Protein AF-A0A7V9SR27-F1 (afdb_monomer)

Nearest PDB structures (foldseek):
  1bgw-assembly1_A  TM=2.145E-01  e=1.878E+00  Saccharomyces cerevisiae
  4gfh-assembly1_A  TM=2.315E-01  e=2.763E+00  Saccharomyces cerevisiae S288C
  2rgr-assembly1_A-2  TM=2.278E-01  e=3.575E+00  Saccharomyces cerevisiae
  3l4k-assembly1_A  TM=2.198E-01  e=3.813E+00  Saccharomyces cerevisiae
  4tma-assembly1_C  TM=2.815E-01  e=8.256E+00  Escherichia coli str. K-12 substr. MC4100

Mean predicted aligned error: 11.8 Å

Solvent-accessible surface area (backbone atoms only — not comparable to full-atom values): 8047 Å² total; per-residue (Å²): 136,90,82,86,86,75,89,80,89,79,80,75,79,72,72,75,79,75,76,65,65,55,80,49,100,53,74,38,33,55,78,43,58,51,80,54,56,80,89,50,49,62,56,54,53,50,24,53,72,71,42,87,57,67,89,75,41,19,17,82,44,66,47,72,49,38,30,80,62,52,31,30,33,38,35,47,14,35,45,58,42,35,76,69,72,42,101,58,70,40,84,82,40,51,70,84,60,90,86,69,74,78,42,36,34,41,78,44,98,84,51,48,72,44,79,45,66,73,84,60,86,84,66,69,80,82,122

Foldseek 3Di:
DDDDDDDDPPPPPPPPPCQVQPPDPAQKTWRDQAVHDPVCVVLVVVQVVPDDCLVVAALQDWDWAAAPSGTIMIGHHQVVCVVVVHPGDSVPGHHDDPPDDFFHWYQDPVSHIDGHDDPDPPPPPPD

Structure (mmCIF, N/CA/C/O backbone):
data_AF-A0A7V9SR27-F1
#
_entry.id   AF-A0A7V9SR27-F1
#
loop_
_atom_site.group_PDB
_atom_site.id
_atom_site.type_symbol
_atom_site.label_atom_id
_atom_site.label_alt_id
_atom_site.label_comp_id
_atom_site.label_asym_id
_atom_site.label_entity_id
_atom_site.label_seq_id
_atom_site.pdbx_PDB_ins_code
_atom_site.Cartn_x
_atom_site.Cartn_y
_atom_site.Cartn_z
_atom_site.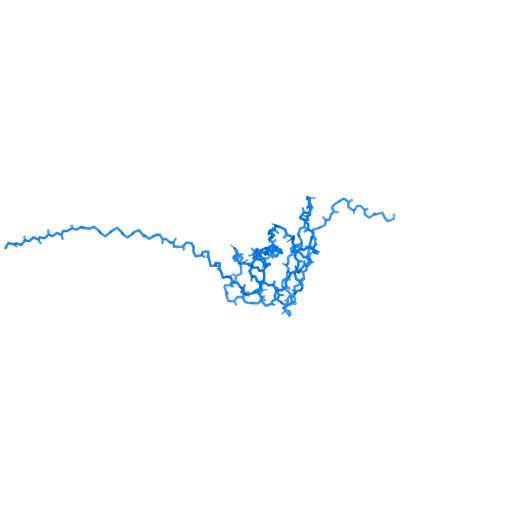o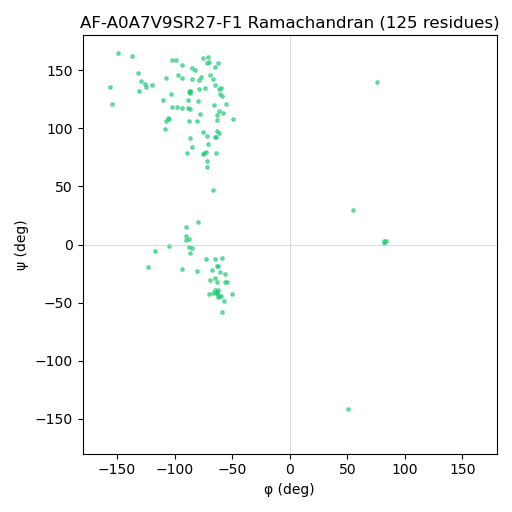ccupancy
_atom_site.B_iso_or_equiv
_atom_site.auth_seq_id
_atom_site.auth_comp_id
_atom_site.auth_asym_id
_at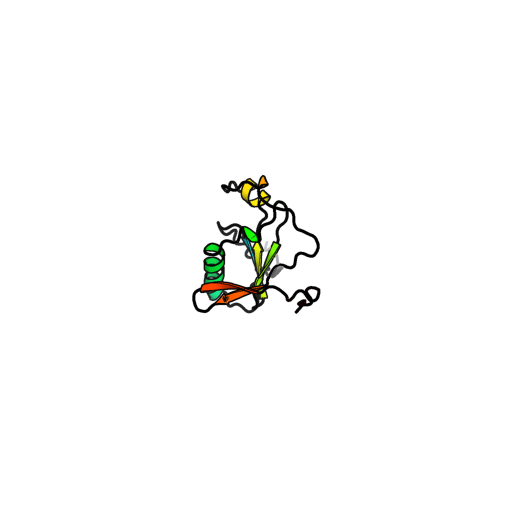om_site.auth_atom_id
_atom_site.pdbx_PDB_model_num
ATOM 1 N N . MET A 1 1 ? -1.298 66.313 17.322 1.00 43.12 1 MET A N 1
ATOM 2 C CA . MET A 1 1 ? -2.154 66.017 16.151 1.00 43.12 1 MET A CA 1
ATOM 3 C C . MET A 1 1 ? -2.526 64.538 16.214 1.00 43.12 1 MET A C 1
ATOM 5 O O . MET A 1 1 ? -1.622 63.720 16.296 1.00 43.12 1 MET A O 1
ATOM 9 N N . LYS A 1 2 ? -3.816 64.194 16.337 1.00 37.06 2 LYS A N 1
ATOM 10 C CA . LYS A 1 2 ? -4.293 62.811 16.538 1.00 37.06 2 LYS A CA 1
ATOM 11 C C . LYS A 1 2 ? -4.628 62.197 15.175 1.00 37.06 2 LYS A C 1
ATOM 13 O O . LYS A 1 2 ? -5.534 62.695 14.519 1.00 37.06 2 LYS A O 1
ATOM 18 N N . ILE A 1 3 ? -3.939 61.132 14.771 1.00 56.84 3 ILE A N 1
ATOM 19 C CA . ILE A 1 3 ? -4.303 60.331 13.594 1.00 56.84 3 ILE A CA 1
ATOM 20 C C . ILE A 1 3 ? -4.934 59.034 14.108 1.00 56.84 3 ILE A C 1
ATOM 22 O O . ILE A 1 3 ? -4.262 58.196 14.702 1.00 56.84 3 ILE A O 1
ATOM 26 N N . LYS A 1 4 ? -6.255 58.909 13.934 1.00 51.56 4 LYS A N 1
ATOM 27 C CA . LYS A 1 4 ? -6.985 57.646 14.074 1.00 51.56 4 LYS A CA 1
ATOM 28 C C . LYS A 1 4 ? -6.933 56.957 12.714 1.00 51.56 4 LYS A C 1
ATOM 30 O O . LYS A 1 4 ? -7.620 57.400 11.800 1.00 51.56 4 LYS A O 1
ATOM 35 N N . ILE A 1 5 ? -6.126 55.908 12.582 1.00 56.03 5 ILE A N 1
ATOM 36 C CA . ILE A 1 5 ? -6.224 54.995 11.442 1.00 56.03 5 ILE A CA 1
ATOM 37 C C . ILE A 1 5 ? -7.046 53.796 11.895 1.00 56.03 5 ILE A C 1
ATOM 39 O O . ILE A 1 5 ? -6.741 53.114 12.870 1.00 56.03 5 ILE A O 1
ATOM 43 N N . LEU A 1 6 ? -8.159 53.664 11.198 1.00 52.66 6 LEU A N 1
ATOM 44 C CA . LEU A 1 6 ? -9.202 52.669 11.304 1.00 52.66 6 LEU A CA 1
ATOM 45 C C . LEU A 1 6 ? -8.993 51.657 10.161 1.00 52.66 6 LEU A C 1
ATOM 47 O O . LEU A 1 6 ? -8.457 52.044 9.124 1.00 52.66 6 LEU A O 1
ATOM 51 N N . LEU A 1 7 ? -9.546 50.444 10.319 1.00 51.38 7 LEU A N 1
ATOM 52 C CA . LEU A 1 7 ? -9.760 49.416 9.278 1.00 51.38 7 LEU A CA 1
ATOM 53 C C . LEU A 1 7 ? -8.470 48.652 8.872 1.00 51.38 7 LEU A C 1
ATOM 55 O O . LEU A 1 7 ? -7.405 49.234 8.767 1.00 51.38 7 LEU A O 1
ATOM 59 N N . PHE A 1 8 ? -8.443 47.336 8.637 1.00 46.97 8 PHE A N 1
ATOM 60 C CA . PHE A 1 8 ? -9.469 46.383 8.204 1.00 46.97 8 PHE A CA 1
ATOM 61 C C . PHE A 1 8 ? -9.060 44.985 8.716 1.00 46.97 8 PHE A C 1
ATOM 63 O O . PHE A 1 8 ? -7.980 44.500 8.382 1.00 46.97 8 PHE A O 1
ATOM 70 N N . VAL A 1 9 ? -9.890 44.321 9.525 1.00 49.25 9 VAL A N 1
ATOM 71 C CA . VAL A 1 9 ? -9.655 42.918 9.910 1.00 49.25 9 VAL A CA 1
ATOM 72 C C . VAL A 1 9 ? -10.273 42.035 8.831 1.00 49.25 9 VAL A C 1
ATOM 74 O O . VAL A 1 9 ? -11.455 41.709 8.879 1.00 49.25 9 VAL A O 1
ATOM 77 N N . PHE A 1 10 ? -9.477 41.675 7.826 1.00 54.56 10 PHE A N 1
ATOM 78 C CA . PHE A 1 10 ? -9.847 40.653 6.851 1.00 54.56 10 PHE A CA 1
ATOM 79 C C . PHE A 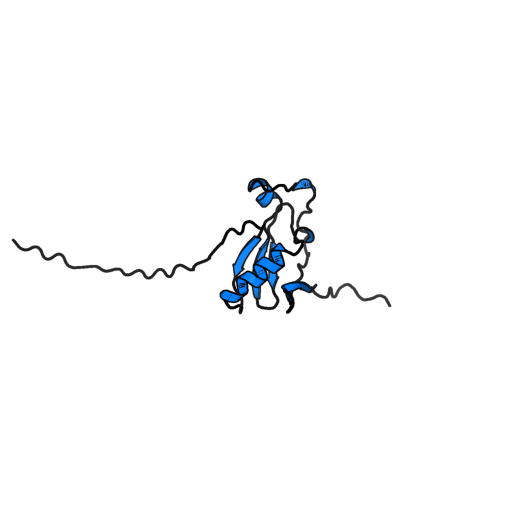1 10 ? -9.485 39.282 7.437 1.00 54.56 10 PHE A C 1
ATOM 81 O O . PHE A 1 10 ? -8.402 38.749 7.206 1.00 54.56 10 PHE A O 1
ATOM 88 N N . PHE A 1 11 ? -10.376 38.729 8.265 1.00 45.31 11 PHE A N 1
ATOM 89 C CA . PHE A 1 11 ? -10.263 37.351 8.745 1.00 45.31 11 PHE A CA 1
ATOM 90 C C . PHE A 1 11 ? -10.673 36.411 7.603 1.00 45.31 11 PHE A C 1
ATOM 92 O O . PHE A 1 11 ? -11.789 35.899 7.541 1.00 45.31 11 PHE A O 1
ATOM 99 N N . CYS A 1 12 ? -9.759 36.209 6.655 1.00 48.12 12 CYS A N 1
ATOM 100 C CA . CYS A 1 12 ? -9.820 35.068 5.758 1.00 48.12 12 CYS A CA 1
ATOM 101 C C . CYS A 1 12 ? -9.623 33.809 6.603 1.00 48.12 12 CYS A C 1
ATOM 103 O O . CYS A 1 12 ? -8.496 33.375 6.837 1.00 48.12 12 CYS A O 1
ATOM 105 N N . VAL A 1 13 ? -10.723 33.212 7.062 1.00 46.88 13 VAL A N 1
ATOM 106 C CA . VAL A 1 13 ? -10.725 31.840 7.571 1.00 46.88 13 VAL A CA 1
ATOM 107 C C . VAL A 1 13 ? -10.551 30.919 6.362 1.00 46.88 13 VAL A C 1
ATOM 109 O O . VAL A 1 13 ? -11.480 30.267 5.896 1.00 46.88 13 VAL A O 1
ATOM 112 N N . PHE A 1 14 ? -9.342 30.899 5.796 1.00 55.09 14 PHE A N 1
ATOM 113 C CA . PHE A 1 14 ? -8.908 29.755 5.012 1.00 55.09 14 PHE A CA 1
ATOM 114 C C . PHE A 1 14 ? -8.885 28.596 5.997 1.00 55.09 14 PHE A C 1
ATOM 116 O O . PHE A 1 14 ? -7.945 28.463 6.774 1.00 55.09 14 PHE A O 1
ATOM 123 N N . SER A 1 15 ? -9.946 27.789 6.018 1.00 49.44 15 SER A N 1
ATOM 124 C CA . SER A 1 15 ? -9.867 26.472 6.630 1.00 49.44 15 SER A CA 1
ATOM 125 C C . SER A 1 15 ? -8.747 25.736 5.903 1.00 49.44 15 SER A C 1
ATOM 127 O O . SER A 1 15 ? -8.904 25.452 4.709 1.00 49.44 15 SER A O 1
ATOM 129 N N . PRO A 1 16 ? -7.612 25.423 6.554 1.00 53.78 16 PRO A N 1
ATOM 130 C CA . PRO A 1 16 ? -6.709 24.471 5.957 1.00 53.78 16 PRO A CA 1
ATOM 131 C C . PRO A 1 16 ? -7.511 23.175 5.858 1.00 53.78 16 PRO A C 1
ATOM 133 O O . PRO A 1 16 ? -7.919 22.595 6.868 1.00 53.78 16 PRO A O 1
ATOM 136 N N . LYS A 1 17 ? -7.779 22.710 4.633 1.00 38.53 17 LYS A N 1
ATOM 137 C CA . LYS A 1 17 ? -7.992 21.281 4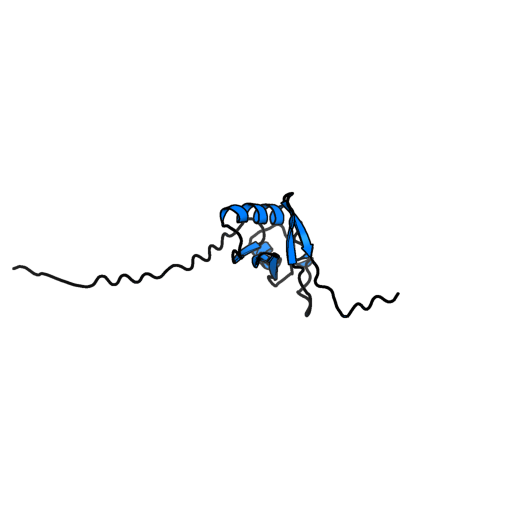.440 1.00 38.53 17 LYS A CA 1
ATOM 138 C C . LYS A 1 17 ? -6.677 20.660 4.873 1.00 38.53 17 LYS A C 1
ATOM 140 O O . LYS A 1 17 ? -5.713 20.667 4.114 1.00 38.53 17 LYS A O 1
ATOM 145 N N . ASN A 1 18 ? -6.629 20.224 6.127 1.00 34.97 18 ASN A N 1
ATOM 146 C CA . ASN A 1 18 ? -5.536 19.445 6.670 1.00 34.97 18 ASN A CA 1
ATOM 147 C C . ASN A 1 18 ? -5.527 18.118 5.908 1.00 34.97 18 ASN A C 1
ATOM 149 O O . ASN A 1 18 ? -6.039 17.107 6.382 1.00 34.97 18 ASN A O 1
ATOM 153 N N . ILE A 1 19 ? -4.979 18.124 4.692 1.00 43.81 19 ILE A N 1
ATOM 154 C CA . ILE A 1 19 ? -4.446 16.917 4.083 1.00 43.81 19 ILE A CA 1
ATOM 155 C C . ILE A 1 19 ? -3.190 16.649 4.888 1.00 43.81 19 ILE A C 1
ATOM 157 O O . ILE A 1 19 ? -2.101 17.141 4.601 1.00 43.81 19 ILE A O 1
ATOM 161 N N . PHE A 1 20 ? -3.390 15.938 5.987 1.00 37.97 20 PHE A N 1
ATOM 162 C CA . PHE A 1 20 ? -2.316 15.459 6.818 1.00 37.97 20 PHE A CA 1
ATOM 163 C C . PHE A 1 20 ? -1.648 14.312 6.060 1.00 37.97 20 PHE A C 1
ATOM 165 O O . PHE A 1 20 ? -1.923 13.139 6.290 1.00 37.97 20 PHE A O 1
ATOM 172 N N . SER A 1 21 ? -0.798 14.659 5.093 1.00 39.34 21 SER A N 1
ATOM 173 C CA . SER A 1 21 ? 0.130 13.706 4.496 1.00 39.34 21 SER A CA 1
ATOM 174 C C . SER A 1 21 ? 1.239 13.465 5.512 1.00 39.34 21 SER A C 1
ATOM 176 O O . SER A 1 21 ? 2.327 14.030 5.417 1.00 39.34 21 SER A O 1
ATOM 178 N N . GLN A 1 22 ? 0.956 12.636 6.515 1.00 38.81 22 GLN A N 1
ATOM 179 C CA . GLN A 1 22 ? 2.017 12.011 7.287 1.00 38.81 22 GLN A CA 1
ATOM 180 C C . GLN A 1 22 ? 2.804 11.121 6.325 1.00 38.81 22 GLN A C 1
ATOM 182 O O . GLN A 1 22 ? 2.315 10.084 5.879 1.00 38.81 22 GLN A O 1
ATOM 187 N N . ASN A 1 23 ? 4.017 11.555 5.977 1.00 39.34 23 ASN A N 1
ATOM 188 C CA . ASN A 1 23 ? 5.019 10.675 5.393 1.00 39.34 23 ASN A CA 1
ATOM 189 C C . ASN A 1 23 ? 5.356 9.633 6.463 1.00 39.34 23 ASN A C 1
ATOM 191 O O . ASN A 1 23 ? 6.172 9.881 7.349 1.00 39.34 23 ASN A O 1
ATOM 195 N N . HIS A 1 24 ? 4.662 8.498 6.434 1.00 44.41 24 HIS A N 1
ATOM 196 C CA . HIS A 1 24 ? 4.997 7.386 7.304 1.00 44.41 24 HIS A CA 1
ATOM 197 C C . HIS A 1 24 ? 6.343 6.803 6.829 1.00 44.41 24 HIS A C 1
ATOM 199 O O . HIS A 1 24 ? 6.605 6.773 5.627 1.00 44.41 24 HIS A O 1
ATOM 205 N N . PRO A 1 25 ? 7.217 6.305 7.719 1.00 54.81 25 PRO A N 1
ATOM 206 C CA . PRO A 1 25 ? 8.443 5.599 7.324 1.00 54.81 25 PRO A CA 1
ATOM 207 C C . PRO A 1 25 ? 8.206 4.342 6.460 1.00 54.81 25 PRO A C 1
ATOM 209 O O . PRO A 1 25 ? 9.163 3.806 5.892 1.00 54.81 25 PRO A O 1
ATOM 212 N N . ALA A 1 26 ? 6.953 3.895 6.365 1.00 64.62 26 ALA A N 1
ATOM 213 C CA . ALA A 1 26 ? 6.468 2.780 5.568 1.00 64.62 26 ALA A CA 1
ATOM 214 C C . ALA A 1 26 ? 5.981 3.297 4.212 1.00 64.62 26 ALA A C 1
ATOM 216 O O . ALA A 1 26 ? 5.433 4.388 4.153 1.00 64.62 26 ALA A O 1
ATOM 217 N N . GLY A 1 27 ? 6.191 2.542 3.135 1.00 82.00 27 GLY A N 1
ATOM 218 C CA . GLY A 1 27 ? 6.012 2.988 1.751 1.00 82.00 27 GLY A CA 1
ATOM 219 C C . GLY A 1 27 ? 4.586 3.312 1.290 1.00 82.00 27 GLY A C 1
ATOM 220 O O . GLY A 1 27 ? 4.186 2.852 0.221 1.00 82.00 27 GLY A O 1
ATOM 221 N N . PHE A 1 28 ? 3.825 4.078 2.069 1.00 87.50 28 PHE A N 1
ATOM 222 C CA . PHE A 1 28 ? 2.476 4.541 1.807 1.00 87.50 28 PHE A CA 1
ATOM 223 C C . PHE A 1 28 ? 2.196 5.914 2.455 1.00 87.50 28 PHE A C 1
ATOM 225 O O . PHE A 1 28 ? 2.917 6.373 3.339 1.00 87.50 28 PHE A O 1
ATOM 232 N N . LYS A 1 29 ? 1.111 6.567 2.027 1.00 89.44 29 LYS A N 1
ATOM 233 C CA . LYS A 1 29 ? 0.593 7.846 2.544 1.00 89.44 29 LYS A CA 1
ATOM 234 C C . LYS A 1 29 ? -0.907 7.732 2.803 1.00 89.44 29 LYS A C 1
ATOM 236 O O . LYS A 1 29 ? -1.601 7.033 2.074 1.00 89.44 29 LYS A O 1
ATOM 241 N N . ILE A 1 30 ? -1.430 8.431 3.805 1.00 86.25 30 ILE A N 1
ATOM 242 C CA . ILE A 1 30 ? -2.879 8.478 4.072 1.00 86.25 30 ILE A CA 1
ATOM 243 C C . ILE A 1 30 ? -3.494 9.596 3.231 1.00 86.25 30 ILE A C 1
ATOM 245 O O . ILE A 1 30 ? -2.974 10.710 3.242 1.00 86.25 30 ILE A O 1
ATOM 249 N N . ILE A 1 31 ? -4.582 9.317 2.506 1.00 84.12 31 ILE A N 1
ATOM 250 C CA . ILE A 1 31 ? -5.232 10.323 1.641 1.00 84.12 31 ILE A CA 1
ATOM 251 C C . ILE A 1 31 ? -6.713 10.564 1.947 1.00 84.12 31 ILE A C 1
ATOM 253 O O . ILE A 1 31 ? -7.239 11.609 1.569 1.00 84.12 31 ILE A O 1
ATOM 257 N N . ALA A 1 32 ? -7.395 9.642 2.635 1.00 79.06 32 ALA A N 1
ATOM 258 C CA . ALA A 1 32 ? -8.777 9.837 3.072 1.00 79.06 32 ALA A CA 1
ATOM 259 C C . ALA A 1 32 ? -9.105 8.954 4.277 1.00 79.06 32 ALA A C 1
ATOM 261 O O . ALA A 1 32 ? -8.806 7.765 4.243 1.00 79.06 32 ALA A O 1
ATOM 262 N N . ASN A 1 33 ? -9.784 9.514 5.286 1.00 75.50 33 ASN A N 1
ATOM 263 C CA . ASN A 1 33 ? -10.073 8.834 6.558 1.00 75.50 33 ASN A CA 1
ATOM 264 C C . ASN A 1 33 ? -11.397 8.042 6.583 1.00 75.50 33 ASN A C 1
ATOM 266 O O . ASN A 1 33 ? -11.736 7.466 7.612 1.00 75.50 33 ASN A O 1
ATOM 270 N N . GLY A 1 34 ? -12.133 7.967 5.467 1.00 75.31 34 GLY A N 1
ATOM 271 C CA . GLY A 1 34 ? -13.387 7.207 5.377 1.00 75.31 34 GLY A CA 1
ATOM 272 C C . GLY A 1 34 ? -14.377 7.531 6.503 1.00 75.31 34 GLY A C 1
ATOM 273 O O . GLY A 1 34 ? -14.476 8.676 6.942 1.00 75.31 34 GLY A O 1
ATOM 274 N N . THR A 1 35 ? -15.082 6.509 6.995 1.00 81.69 35 THR A N 1
ATOM 275 C CA . THR A 1 35 ? -15.916 6.591 8.211 1.00 81.69 35 THR A CA 1
ATOM 276 C C . THR A 1 35 ? -15.142 6.230 9.485 1.00 81.69 35 THR A C 1
ATOM 278 O O . THR A 1 35 ? -15.747 5.925 10.511 1.00 81.69 35 THR A O 1
ATOM 281 N N . VAL A 1 36 ? -13.808 6.190 9.421 1.00 83.56 36 VAL A N 1
ATOM 282 C CA . VAL A 1 36 ? -12.947 5.724 10.512 1.00 83.56 36 VAL A CA 1
ATOM 283 C C . VAL A 1 36 ? -12.643 6.877 11.456 1.00 83.56 36 VAL A C 1
ATOM 285 O O . VAL A 1 36 ? -12.240 7.961 11.031 1.00 83.56 36 VAL A O 1
ATOM 288 N N . LEU A 1 37 ? -12.806 6.637 12.756 1.00 84.56 37 LEU A N 1
ATOM 289 C CA . LEU A 1 37 ? -12.454 7.627 13.766 1.00 84.56 37 LEU A CA 1
ATOM 290 C C . LEU A 1 37 ? -10.927 7.848 13.783 1.00 84.56 37 LEU A C 1
ATOM 292 O O . LEU A 1 37 ? -10.167 6.884 13.659 1.00 84.56 37 LEU A O 1
ATOM 296 N N . PRO A 1 38 ? -10.433 9.086 13.984 1.00 84.62 38 PRO A N 1
ATOM 297 C CA . PRO A 1 38 ? -8.996 9.376 13.946 1.00 84.62 38 PRO A CA 1
ATOM 298 C C . PRO A 1 38 ? -8.132 8.519 14.886 1.00 84.62 38 PRO A C 1
ATOM 300 O O . PRO A 1 38 ? -7.000 8.183 14.549 1.00 84.62 38 PRO A O 1
ATOM 303 N N . ASN A 1 39 ? -8.667 8.124 16.044 1.00 87.19 39 ASN A N 1
ATOM 304 C CA . ASN A 1 39 ? -7.988 7.267 17.022 1.00 87.19 39 ASN A CA 1
ATOM 305 C C . ASN A 1 39 ? -7.866 5.794 16.584 1.00 87.19 39 ASN A C 1
ATOM 307 O O . ASN A 1 39 ? -7.110 5.039 17.191 1.00 87.19 39 ASN A O 1
ATOM 311 N N . GLU A 1 40 ? -8.579 5.372 15.540 1.00 88.69 40 GLU A N 1
ATOM 312 C CA . GLU A 1 40 ? -8.489 4.018 14.993 1.00 88.69 40 GLU A CA 1
ATOM 313 C C . GLU A 1 40 ? -7.486 3.895 13.849 1.00 88.69 40 GLU A C 1
ATOM 315 O O . GLU A 1 40 ? -6.986 2.798 13.608 1.00 88.69 40 GLU A O 1
ATOM 320 N N . ILE A 1 41 ? -7.132 5.003 13.188 1.00 88.38 41 ILE A N 1
ATOM 321 C CA . ILE A 1 41 ? -6.155 5.047 12.087 1.00 88.38 41 ILE A CA 1
ATOM 322 C C . ILE A 1 41 ? -4.833 4.332 12.437 1.00 88.38 41 ILE A C 1
ATOM 324 O O . ILE A 1 41 ? -4.362 3.555 11.601 1.00 88.38 41 ILE A O 1
ATOM 328 N N . PRO A 1 42 ? -4.253 4.479 13.650 1.00 90.12 42 PRO A N 1
ATOM 329 C CA . PRO A 1 42 ? -3.042 3.747 14.026 1.00 90.12 42 PRO A CA 1
ATOM 330 C C . PRO A 1 42 ? -3.167 2.222 13.908 1.00 90.12 42 PRO A C 1
ATOM 332 O O . PRO A 1 42 ? -2.198 1.558 13.549 1.00 90.12 42 PRO A O 1
ATOM 335 N N . LYS A 1 43 ? -4.360 1.649 14.134 1.00 90.56 43 LYS A N 1
ATOM 336 C CA . LYS A 1 43 ? -4.594 0.204 13.971 1.00 90.56 43 LYS A CA 1
ATOM 337 C C . LYS A 1 43 ? -4.390 -0.224 12.515 1.00 90.56 43 LYS A C 1
ATOM 339 O O . LYS A 1 43 ? -3.763 -1.247 12.261 1.00 90.56 43 LYS A O 1
ATOM 344 N N . TYR A 1 44 ? -4.865 0.581 11.563 1.00 91.50 44 TYR A N 1
ATOM 345 C CA . TYR A 1 44 ? -4.708 0.325 10.128 1.00 91.50 44 TYR A CA 1
ATOM 346 C C . TYR A 1 44 ? -3.260 0.500 9.677 1.00 91.50 44 TYR A C 1
ATOM 348 O O . TYR A 1 44 ? -2.748 -0.341 8.948 1.00 91.50 44 TYR A O 1
ATOM 356 N N . ILE A 1 45 ? -2.578 1.543 10.157 1.00 89.81 45 ILE A N 1
ATOM 357 C CA . ILE A 1 45 ? -1.147 1.757 9.895 1.00 89.81 45 ILE A CA 1
ATOM 358 C C . ILE A 1 45 ? -0.329 0.547 10.357 1.00 89.81 45 ILE A C 1
ATOM 360 O O . ILE A 1 45 ? 0.494 0.036 9.595 1.00 89.81 45 ILE A O 1
ATOM 364 N N . ASN A 1 46 ? -0.572 0.071 11.582 1.00 89.00 46 ASN A N 1
ATOM 365 C CA . ASN A 1 46 ? 0.121 -1.090 12.139 1.00 89.00 46 ASN A CA 1
ATOM 366 C C . ASN A 1 46 ? -0.151 -2.345 11.308 1.00 89.00 46 ASN A C 1
ATOM 368 O O . ASN A 1 46 ? 0.779 -3.071 10.970 1.00 89.00 46 ASN A O 1
ATOM 372 N N . ALA A 1 47 ? -1.408 -2.563 10.922 1.00 90.25 47 ALA A N 1
ATOM 373 C CA . ALA A 1 47 ? -1.805 -3.709 10.120 1.00 90.25 47 ALA A CA 1
ATOM 374 C C . ALA A 1 47 ? -1.171 -3.697 8.717 1.00 90.25 47 ALA A C 1
ATOM 376 O O . ALA A 1 47 ? -0.690 -4.728 8.255 1.00 90.25 47 ALA A O 1
ATOM 377 N N . ILE A 1 48 ? -1.105 -2.533 8.057 1.00 90.12 48 ILE A N 1
ATOM 378 C CA . ILE A 1 48 ? -0.431 -2.372 6.756 1.00 90.12 48 ILE A CA 1
ATOM 379 C C . ILE A 1 48 ? 1.075 -2.586 6.902 1.00 90.12 48 ILE A C 1
ATOM 381 O O . ILE A 1 48 ? 1.674 -3.236 6.056 1.00 90.12 48 ILE A O 1
ATOM 385 N N . SER A 1 49 ? 1.680 -2.064 7.970 1.00 85.94 49 SER A N 1
ATOM 386 C CA . SER A 1 49 ? 3.125 -2.185 8.210 1.00 85.94 49 SER A CA 1
ATOM 387 C C . SER A 1 49 ? 3.545 -3.617 8.554 1.00 85.94 49 SER A C 1
ATOM 389 O O . SER A 1 49 ? 4.662 -4.016 8.241 1.00 85.94 49 SER A O 1
ATOM 391 N N . ALA A 1 50 ? 2.659 -4.384 9.194 1.00 85.75 50 ALA A N 1
ATOM 392 C CA . ALA A 1 50 ? 2.866 -5.799 9.493 1.00 85.75 50 ALA A CA 1
ATOM 393 C C . ALA A 1 50 ? 2.570 -6.713 8.291 1.00 85.75 50 ALA A C 1
ATOM 395 O O . ALA A 1 50 ? 3.064 -7.838 8.230 1.00 85.75 50 ALA A O 1
ATOM 396 N N . ALA A 1 51 ? 1.756 -6.252 7.341 1.00 85.62 51 ALA A N 1
ATOM 397 C CA . ALA A 1 51 ? 1.436 -6.995 6.136 1.00 85.62 51 ALA A CA 1
ATOM 398 C C . ALA A 1 51 ? 2.501 -6.784 5.050 1.00 85.62 51 ALA A C 1
ATOM 400 O O . ALA A 1 51 ? 3.005 -5.682 4.842 1.00 85.62 51 ALA A O 1
ATOM 401 N N . ASN A 1 52 ? 2.806 -7.838 4.291 1.00 84.12 52 ASN A N 1
ATOM 402 C CA . ASN A 1 52 ? 3.660 -7.704 3.115 1.00 84.12 52 ASN A CA 1
ATOM 403 C C . ASN A 1 52 ? 2.872 -7.064 1.959 1.00 84.12 52 ASN A C 1
ATOM 405 O O . ASN A 1 52 ? 2.147 -7.744 1.230 1.00 84.12 52 ASN A O 1
ATOM 409 N N . MET A 1 53 ? 3.020 -5.748 1.806 1.00 88.44 53 MET A N 1
ATOM 410 C CA . MET A 1 53 ? 2.350 -4.958 0.769 1.00 88.44 53 MET A CA 1
ATOM 411 C C . MET A 1 53 ? 3.114 -4.893 -0.556 1.00 88.44 53 MET A C 1
ATOM 413 O O . MET A 1 53 ? 2.612 -4.314 -1.517 1.00 88.44 53 MET A O 1
ATOM 417 N N . GLU A 1 54 ? 4.298 -5.502 -0.642 1.00 86.81 54 GLU A N 1
ATOM 418 C CA . GLU A 1 54 ? 5.135 -5.440 -1.845 1.00 86.81 54 GLU A CA 1
ATOM 419 C C . GLU A 1 54 ? 4.475 -6.125 -3.048 1.00 86.81 54 GLU A C 1
ATOM 421 O O . GLU A 1 54 ? 4.623 -5.663 -4.174 1.00 86.81 54 GLU A O 1
ATOM 426 N N . ASN A 1 55 ? 3.631 -7.137 -2.811 1.00 85.88 55 ASN A N 1
ATOM 427 C CA . ASN A 1 55 ? 2.850 -7.813 -3.858 1.00 85.88 55 ASN A CA 1
ATOM 428 C C . ASN A 1 55 ? 1.835 -6.898 -4.569 1.00 85.88 55 ASN A C 1
ATOM 430 O O . ASN A 1 55 ?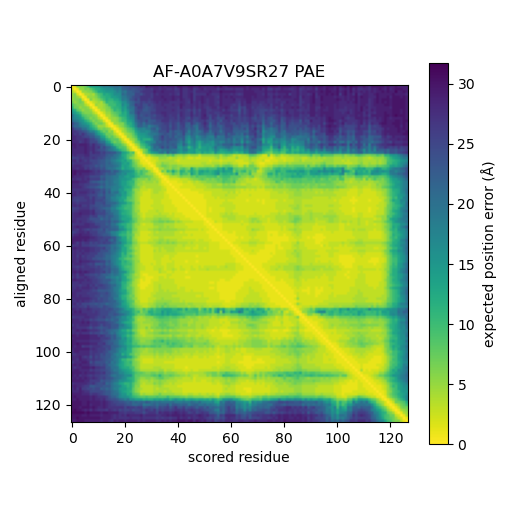 1.354 -7.236 -5.648 1.00 85.88 55 ASN A O 1
ATOM 434 N N . TYR A 1 56 ? 1.487 -5.764 -3.959 1.00 90.69 56 TYR A N 1
ATOM 435 C CA . TYR A 1 56 ? 0.567 -4.771 -4.517 1.00 90.69 56 TYR A CA 1
ATOM 436 C C . TYR A 1 56 ? 1.305 -3.533 -5.042 1.00 90.69 56 TYR A C 1
ATOM 438 O O . TYR A 1 56 ? 0.672 -2.596 -5.530 1.00 90.69 56 TYR A O 1
ATOM 446 N N . ARG A 1 57 ? 2.639 -3.496 -4.919 1.00 92.31 57 ARG A N 1
ATOM 447 C CA . ARG A 1 57 ? 3.461 -2.364 -5.335 1.00 92.31 57 ARG A CA 1
ATOM 448 C C . ARG A 1 57 ? 3.830 -2.495 -6.806 1.00 92.31 57 ARG A C 1
ATOM 450 O O . ARG A 1 57 ? 4.323 -3.529 -7.246 1.00 92.31 57 ARG A O 1
ATOM 457 N N . PHE A 1 58 ? 3.649 -1.413 -7.554 1.00 95.12 58 PHE A N 1
ATOM 458 C CA . PHE A 1 58 ? 4.112 -1.332 -8.936 1.00 95.12 58 PHE A CA 1
ATOM 459 C C . PHE A 1 58 ? 5.441 -0.596 -9.039 1.00 95.12 58 PHE A C 1
ATOM 461 O O . PHE A 1 58 ? 5.817 0.200 -8.173 1.00 95.12 58 PHE A O 1
ATOM 468 N N . LYS A 1 59 ? 6.139 -0.855 -10.142 1.00 94.75 59 LYS A N 1
ATOM 469 C CA . LYS A 1 59 ? 7.461 -0.302 -10.420 1.00 94.75 59 LYS A CA 1
ATOM 470 C C . LYS A 1 59 ? 7.465 1.224 -10.440 1.00 94.75 59 LYS A C 1
ATOM 472 O O . LYS A 1 59 ? 8.174 1.839 -9.645 1.00 94.75 59 LYS A O 1
ATOM 477 N N . SER A 1 60 ? 6.651 1.817 -11.312 1.00 94.81 60 SER A N 1
ATOM 478 C CA . SER A 1 60 ? 6.713 3.252 -11.621 1.00 94.81 60 SER A CA 1
ATOM 479 C C . SER A 1 60 ? 5.449 4.028 -11.247 1.00 94.81 60 SER A C 1
ATOM 481 O O . SER A 1 60 ? 5.409 5.245 -11.400 1.00 94.81 60 SER A O 1
ATOM 483 N N . THR A 1 61 ? 4.392 3.355 -10.790 1.00 94.75 61 THR A N 1
ATOM 484 C CA . THR A 1 61 ? 3.090 3.987 -10.525 1.00 94.75 61 THR A CA 1
ATOM 485 C C . THR A 1 61 ? 2.629 3.705 -9.102 1.00 94.75 61 THR A C 1
ATOM 487 O O . THR A 1 61 ? 2.763 2.588 -8.609 1.00 94.75 61 THR A O 1
ATOM 490 N N . GLN A 1 62 ? 2.079 4.722 -8.444 1.00 94.25 62 GLN A N 1
ATOM 491 C CA . GLN A 1 62 ? 1.389 4.552 -7.169 1.00 94.25 62 GLN A CA 1
ATOM 492 C C . GLN A 1 62 ? 0.071 3.800 -7.368 1.00 94.25 62 GLN A C 1
ATOM 494 O O . GLN A 1 62 ? -0.539 3.856 -8.440 1.00 94.25 62 GLN A O 1
ATOM 499 N N . ASP A 1 63 ? -0.420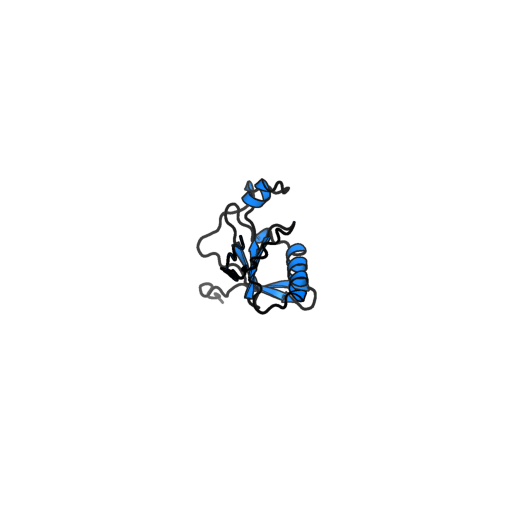 3.166 -6.309 1.00 93.25 63 ASP A N 1
ATOM 500 C CA . ASP A 1 63 ? -1.800 2.691 -6.291 1.00 93.25 63 ASP A CA 1
ATOM 501 C C . ASP A 1 63 ? -2.484 2.972 -4.959 1.00 93.25 63 ASP A C 1
ATOM 503 O O . ASP A 1 63 ? -1.840 3.273 -3.957 1.00 93.25 63 ASP A O 1
ATOM 507 N N . THR A 1 64 ? -3.812 2.915 -4.950 1.00 93.19 64 THR A N 1
ATOM 508 C CA . THR A 1 64 ? -4.609 3.178 -3.753 1.00 93.19 64 THR A CA 1
ATOM 509 C C . THR A 1 64 ? -5.089 1.873 -3.134 1.00 93.19 64 THR A C 1
ATOM 511 O O . THR A 1 64 ? -5.866 1.134 -3.732 1.00 93.19 64 THR A O 1
ATOM 514 N N . LEU A 1 65 ? -4.668 1.628 -1.898 1.00 92.88 65 LEU A N 1
ATOM 515 C CA . LEU A 1 65 ? -5.247 0.622 -1.021 1.00 92.88 65 LEU A CA 1
ATOM 516 C C . LEU A 1 65 ? -6.553 1.187 -0.459 1.00 92.88 65 LEU A C 1
ATOM 518 O O . LEU A 1 65 ? -6.547 2.148 0.316 1.00 92.88 65 LEU A O 1
ATOM 522 N N . GLU A 1 66 ? -7.675 0.604 -0.865 1.00 94.50 66 GLU A N 1
ATOM 523 C CA . GLU A 1 66 ? -8.999 0.988 -0.381 1.00 94.50 66 GLU A CA 1
ATOM 524 C C . GLU A 1 66 ? -9.506 -0.020 0.646 1.00 94.50 66 GLU A C 1
ATOM 526 O O . GLU A 1 66 ? -9.530 -1.225 0.396 1.00 94.50 66 GLU A O 1
ATOM 531 N N . PHE A 1 67 ? -9.952 0.479 1.793 1.00 94.31 67 PHE A N 1
ATOM 532 C CA . PHE A 1 67 ? -10.567 -0.332 2.831 1.00 94.31 67 PHE A CA 1
ATOM 533 C C . PHE A 1 67 ? -12.090 -0.369 2.691 1.00 94.31 67 PHE A C 1
ATOM 535 O O . PHE A 1 67 ? -12.709 0.558 2.166 1.00 94.31 67 PHE A O 1
ATOM 542 N N . THR A 1 68 ? -12.724 -1.424 3.203 1.00 93.50 68 THR A N 1
ATOM 543 C CA . THR A 1 68 ? -14.188 -1.605 3.146 1.00 93.50 68 THR A CA 1
ATOM 544 C C . THR A 1 68 ? -14.983 -0.505 3.854 1.00 93.50 68 THR A C 1
ATOM 546 O O . THR A 1 68 ? -16.128 -0.254 3.497 1.00 93.50 68 THR A O 1
ATOM 549 N N . ASN A 1 69 ? -14.367 0.190 4.809 1.00 90.62 69 ASN A N 1
ATOM 550 C CA . ASN A 1 69 ? -14.919 1.345 5.528 1.00 90.62 69 ASN A CA 1
ATOM 551 C C . ASN A 1 69 ? -14.618 2.704 4.850 1.00 90.62 69 ASN A C 1
ATOM 553 O O . ASN A 1 69 ? -14.847 3.765 5.432 1.00 90.62 69 ASN A O 1
ATOM 557 N N . GLY A 1 70 ? -14.045 2.685 3.643 1.00 89.94 70 GLY A N 1
ATOM 558 C CA . GLY A 1 70 ? -13.714 3.877 2.864 1.00 89.94 70 GLY A CA 1
ATOM 559 C C . GLY A 1 70 ? -12.402 4.573 3.240 1.00 89.94 70 GLY A C 1
ATOM 560 O O . GLY A 1 70 ? -12.082 5.591 2.626 1.00 89.94 70 GLY A O 1
ATOM 561 N N . LEU A 1 71 ? -11.635 4.061 4.211 1.00 92.44 71 LEU A N 1
ATOM 562 C CA . LEU A 1 71 ? -10.273 4.531 4.493 1.00 92.44 71 LEU A CA 1
ATOM 563 C C . LEU A 1 71 ? -9.370 4.227 3.286 1.00 92.44 71 LEU A C 1
ATOM 565 O O . LEU A 1 71 ? -9.454 3.148 2.695 1.00 92.44 71 LEU A O 1
ATOM 569 N N . LYS A 1 72 ? -8.517 5.180 2.896 1.00 92.94 72 LYS A N 1
ATOM 570 C CA . LYS A 1 72 ? -7.647 5.047 1.719 1.00 92.94 72 LYS A CA 1
ATOM 571 C C . LYS A 1 72 ? -6.206 5.412 2.031 1.00 92.94 72 LYS A C 1
ATOM 573 O O . LYS A 1 72 ? -5.922 6.494 2.556 1.00 92.94 72 LYS A O 1
ATOM 578 N N . PHE A 1 73 ? -5.309 4.534 1.603 1.00 91.94 73 PHE A N 1
ATOM 579 C CA . PHE A 1 73 ? -3.870 4.751 1.627 1.00 91.94 73 PHE A CA 1
ATOM 580 C C . PHE A 1 73 ? -3.325 4.692 0.207 1.00 91.94 73 PHE A C 1
ATOM 582 O O . PHE A 1 73 ? -3.689 3.817 -0.567 1.00 91.94 73 PHE A O 1
ATOM 589 N N . VAL A 1 74 ? -2.425 5.600 -0.134 1.00 93.50 74 VAL A N 1
ATOM 590 C CA . VAL A 1 74 ? -1.639 5.530 -1.363 1.00 93.50 74 VAL A CA 1
ATOM 591 C C . VAL A 1 74 ? -0.390 4.728 -1.074 1.00 93.50 74 VAL A C 1
ATOM 593 O O . VAL A 1 74 ? 0.425 5.154 -0.265 1.00 93.50 74 VAL A O 1
ATOM 596 N N . LEU A 1 75 ? -0.225 3.596 -1.741 1.00 93.44 75 LEU A N 1
ATOM 597 C CA . LEU A 1 75 ? 1.011 2.834 -1.767 1.00 93.44 75 LEU A CA 1
ATOM 598 C C . LEU A 1 75 ? 1.973 3.498 -2.762 1.00 93.44 75 LEU A C 1
ATOM 600 O O . LEU A 1 75 ? 1.631 3.689 -3.931 1.00 93.44 75 LEU A O 1
ATOM 604 N N . LEU A 1 76 ? 3.164 3.874 -2.293 1.00 93.31 76 LEU A N 1
ATOM 605 C CA . LEU A 1 76 ? 4.198 4.479 -3.138 1.00 93.31 76 LEU A CA 1
ATOM 606 C C . LEU A 1 76 ? 4.696 3.481 -4.189 1.00 93.31 76 LEU A C 1
ATOM 608 O O . LEU A 1 76 ? 4.677 2.276 -3.958 1.00 93.31 76 LEU A O 1
ATOM 612 N N . SER A 1 77 ? 5.175 3.949 -5.333 1.00 94.56 77 SER A N 1
ATOM 613 C CA . SER A 1 77 ? 5.830 3.063 -6.303 1.00 94.56 77 SER A CA 1
ATOM 614 C C . SER A 1 77 ? 7.201 2.587 -5.807 1.00 94.56 77 SER A C 1
ATOM 616 O O . SER A 1 77 ? 7.802 3.192 -4.914 1.00 94.56 77 SER A O 1
ATOM 618 N N . ALA A 1 78 ? 7.727 1.506 -6.390 1.00 92.38 78 ALA A N 1
ATOM 619 C CA . ALA A 1 78 ? 9.070 1.027 -6.066 1.00 92.38 78 ALA A CA 1
ATOM 620 C C . ALA A 1 78 ? 10.150 2.067 -6.416 1.00 92.38 78 ALA A C 1
ATOM 622 O O . ALA A 1 78 ? 11.072 2.274 -5.628 1.00 92.38 78 ALA A O 1
ATOM 623 N N . HIS A 1 79 ? 10.006 2.777 -7.543 1.00 93.75 79 HIS A N 1
ATOM 624 C CA . HIS A 1 79 ? 10.894 3.885 -7.908 1.00 93.75 79 HIS A CA 1
ATOM 625 C C . HIS A 1 79 ? 10.889 5.010 -6.871 1.00 93.75 79 HIS A C 1
ATOM 627 O O . HIS A 1 79 ? 11.953 5.494 -6.497 1.00 93.75 79 HIS A O 1
ATOM 633 N N . GLU A 1 80 ? 9.724 5.415 -6.366 1.00 92.06 80 GLU A N 1
ATOM 634 C CA . GLU A 1 80 ? 9.667 6.447 -5.326 1.00 92.06 80 GLU A CA 1
ATOM 635 C C . GLU A 1 80 ? 10.350 5.999 -4.039 1.00 92.06 80 GLU A C 1
ATOM 637 O O . GLU A 1 80 ? 11.065 6.782 -3.423 1.00 92.06 80 GLU A O 1
ATOM 642 N N . LEU A 1 81 ? 10.170 4.739 -3.637 1.00 89.25 81 LEU A N 1
ATOM 643 C CA . LEU A 1 81 ? 10.865 4.211 -2.467 1.00 89.25 81 LEU A CA 1
ATOM 644 C C . LEU A 1 81 ? 12.379 4.150 -2.666 1.00 89.25 81 LEU A C 1
ATOM 646 O O . LEU A 1 81 ? 13.115 4.471 -1.737 1.00 89.25 81 LEU A O 1
ATOM 650 N N . PHE A 1 82 ? 12.836 3.786 -3.862 1.00 88.81 82 PHE A N 1
ATOM 651 C CA . PHE A 1 82 ? 14.254 3.798 -4.209 1.00 88.81 82 PHE A CA 1
ATOM 652 C C . PHE A 1 82 ? 14.848 5.210 -4.136 1.00 88.81 82 PHE A C 1
ATOM 654 O O . PHE A 1 82 ? 15.893 5.402 -3.522 1.00 88.81 82 PHE A O 1
ATOM 661 N N . VAL A 1 83 ? 14.149 6.214 -4.680 1.00 88.06 83 VAL A N 1
ATOM 662 C CA . VAL A 1 83 ? 14.555 7.630 -4.587 1.00 88.06 83 VAL A CA 1
ATOM 663 C C . VAL A 1 83 ? 14.570 8.122 -3.136 1.00 88.06 83 VAL A C 1
ATOM 665 O O . VAL A 1 83 ? 15.408 8.940 -2.775 1.00 88.06 83 VAL A O 1
ATOM 668 N N . LEU A 1 84 ? 13.687 7.598 -2.283 1.00 86.25 84 LEU A N 1
ATOM 669 C CA . LEU A 1 84 ? 13.665 7.862 -0.839 1.00 86.25 84 LEU A CA 1
ATOM 670 C C . LEU A 1 84 ? 14.702 7.034 -0.049 1.00 86.25 84 LEU A C 1
ATOM 672 O O . LEU A 1 84 ? 14.540 6.844 1.159 1.00 86.25 84 LEU A O 1
ATOM 676 N N . GLU A 1 85 ? 15.729 6.514 -0.727 1.00 78.00 85 GLU A N 1
ATOM 677 C CA . GLU A 1 85 ? 16.840 5.733 -0.167 1.00 78.00 85 GLU A CA 1
ATOM 678 C C . GLU A 1 85 ? 16.394 4.502 0.638 1.00 78.00 85 GLU A C 1
ATOM 680 O O . GLU A 1 85 ? 17.052 4.050 1.582 1.00 78.00 85 GLU A O 1
ATOM 685 N N . LYS A 1 86 ? 15.251 3.911 0.275 1.00 73.50 86 LYS A N 1
ATOM 686 C CA . LYS A 1 86 ? 14.849 2.618 0.830 1.00 73.50 86 LYS A CA 1
ATOM 687 C C . LYS A 1 86 ? 15.655 1.514 0.150 1.00 73.50 86 LYS A C 1
ATOM 689 O O . LYS A 1 86 ? 15.931 1.577 -1.044 1.00 73.50 86 LYS A O 1
ATOM 694 N N . LYS A 1 87 ? 16.011 0.472 0.912 1.00 78.06 87 LYS A N 1
ATOM 695 C CA . LYS A 1 87 ? 16.693 -0.739 0.416 1.00 78.06 87 LYS A CA 1
ATOM 696 C C . LYS A 1 87 ? 15.738 -1.598 -0.424 1.00 78.06 87 LYS A C 1
ATOM 698 O O . LYS A 1 87 ? 15.340 -2.682 -0.008 1.00 78.06 87 LYS A O 1
ATOM 703 N N . ILE A 1 88 ? 15.329 -1.077 -1.571 1.00 83.19 88 ILE A N 1
ATOM 704 C CA . ILE A 1 88 ? 14.435 -1.709 -2.537 1.00 83.19 88 ILE A CA 1
ATOM 705 C C . ILE A 1 88 ? 15.086 -1.629 -3.914 1.00 83.19 88 ILE A C 1
ATOM 707 O O . ILE A 1 88 ? 15.695 -0.618 -4.249 1.00 83.19 88 ILE A O 1
ATOM 711 N N . ASP A 1 89 ? 14.954 -2.688 -4.706 1.00 85.44 89 ASP A N 1
ATOM 712 C CA . ASP A 1 89 ? 15.383 -2.701 -6.103 1.00 85.44 89 ASP A CA 1
ATOM 713 C C . ASP A 1 89 ? 14.145 -2.630 -7.014 1.00 85.44 89 ASP A C 1
ATOM 715 O O . ASP A 1 89 ? 13.395 -3.608 -7.095 1.00 85.44 89 ASP A O 1
ATOM 719 N N . PRO A 1 90 ? 13.894 -1.497 -7.699 1.00 86.19 90 PRO A N 1
ATOM 720 C CA . PRO A 1 90 ? 12.738 -1.335 -8.579 1.00 86.19 90 PRO A CA 1
ATOM 721 C C . PRO A 1 90 ? 12.715 -2.291 -9.776 1.00 86.19 90 PRO A C 1
ATOM 723 O O . PRO A 1 90 ? 11.663 -2.471 -10.389 1.00 86.19 90 PRO A O 1
ATOM 726 N N . THR A 1 91 ? 13.846 -2.894 -10.151 1.00 88.81 91 THR A N 1
ATOM 727 C CA . THR A 1 91 ? 13.930 -3.756 -11.340 1.00 88.81 91 THR A CA 1
ATOM 728 C C . THR A 1 91 ? 13.137 -5.055 -11.198 1.00 88.81 91 THR A C 1
ATOM 730 O O . THR A 1 91 ? 12.704 -5.606 -12.207 1.00 88.81 91 THR A O 1
ATOM 733 N N . HIS A 1 92 ? 12.863 -5.490 -9.964 1.00 88.56 92 HIS A N 1
ATOM 734 C CA . HIS A 1 92 ? 12.077 -6.689 -9.661 1.00 88.56 92 HIS A CA 1
ATOM 735 C C . HIS A 1 92 ? 10.556 -6.458 -9.639 1.00 88.56 92 HIS A C 1
ATOM 737 O O . HIS A 1 92 ? 9.795 -7.405 -9.447 1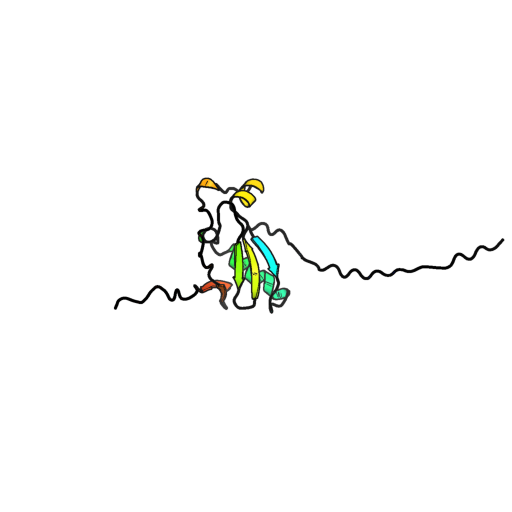.00 88.56 92 HIS A O 1
ATOM 743 N N . TYR A 1 93 ? 10.096 -5.219 -9.831 1.00 91.06 93 TYR A N 1
ATOM 744 C CA . TYR A 1 93 ? 8.676 -4.877 -9.792 1.00 91.06 93 TYR A CA 1
ATOM 745 C C . TYR A 1 93 ? 8.081 -4.824 -11.196 1.00 91.06 93 TYR A C 1
ATOM 747 O O . TYR A 1 93 ? 8.721 -4.404 -12.161 1.00 91.06 93 TYR A O 1
ATOM 755 N N . SER A 1 94 ? 6.814 -5.219 -11.299 1.00 91.94 94 SER A N 1
ATOM 756 C CA . SER A 1 94 ? 6.056 -5.127 -12.547 1.00 91.94 94 SER A CA 1
ATOM 757 C C . SER A 1 94 ? 5.437 -3.742 -12.721 1.00 91.94 94 SER A C 1
ATOM 759 O O . SER A 1 94 ? 5.114 -3.054 -11.748 1.00 91.94 94 SER A O 1
ATOM 761 N N . GLU A 1 95 ? 5.236 -3.339 -13.972 1.00 95.44 95 GLU A N 1
ATOM 762 C CA . GLU A 1 95 ? 4.386 -2.189 -14.280 1.00 95.44 95 GLU A CA 1
ATOM 763 C C . GLU A 1 95 ? 2.910 -2.525 -14.044 1.00 95.44 95 GLU A C 1
ATOM 765 O O . GLU A 1 95 ? 2.497 -3.689 -14.077 1.00 95.44 95 GLU A O 1
ATOM 770 N N . LYS A 1 96 ? 2.093 -1.493 -13.812 1.00 91.56 96 LYS A N 1
ATOM 771 C CA . LYS A 1 96 ? 0.657 -1.678 -13.599 1.00 91.56 96 LYS A CA 1
ATOM 772 C C . LYS A 1 96 ? -0.009 -2.198 -14.873 1.00 91.56 96 LYS A C 1
ATOM 774 O O . LYS A 1 96 ? -0.009 -1.540 -15.912 1.00 91.56 96 LYS A O 1
ATOM 779 N N . ILE A 1 97 ? -0.628 -3.371 -14.773 1.00 89.50 97 ILE A N 1
ATOM 780 C CA . ILE A 1 97 ? -1.347 -3.995 -15.886 1.00 89.50 97 ILE A CA 1
ATOM 781 C C . ILE A 1 97 ? -2.717 -3.327 -16.046 1.00 89.50 97 ILE A C 1
ATOM 783 O O . ILE A 1 97 ? -3.458 -3.130 -15.078 1.00 89.50 97 ILE A O 1
ATOM 787 N N . LYS A 1 98 ? -3.089 -2.996 -17.286 1.00 87.31 98 LYS A N 1
ATOM 788 C CA . LYS A 1 98 ? -4.414 -2.445 -17.596 1.00 87.31 98 LYS A CA 1
ATOM 789 C C . LYS A 1 98 ? -5.508 -3.442 -17.203 1.00 87.31 98 LYS A C 1
ATOM 791 O O . LYS A 1 98 ? -5.468 -4.600 -17.600 1.00 87.31 98 LYS A O 1
ATOM 796 N N . GLY A 1 99 ? -6.506 -2.970 -16.460 1.00 84.12 99 GLY A N 1
ATOM 797 C CA . GLY A 1 99 ? -7.611 -3.810 -15.991 1.00 84.12 99 GLY A CA 1
ATOM 798 C C . GLY A 1 99 ? -7.294 -4.631 -14.740 1.00 84.12 99 GLY A C 1
ATOM 799 O O . GLY A 1 99 ? -8.164 -5.369 -14.287 1.00 84.12 99 GLY A O 1
ATOM 800 N N . TYR A 1 100 ? -6.100 -4.489 -14.150 1.00 85.69 100 TYR A N 1
ATOM 801 C CA . TYR A 1 100 ? -5.850 -4.996 -12.804 1.00 85.69 100 TYR A CA 1
ATOM 802 C C . TYR A 1 100 ? -6.825 -4.347 -11.816 1.00 85.69 100 TYR A C 1
ATOM 804 O O . TYR A 1 100 ? -6.945 -3.120 -11.758 1.00 85.69 100 TYR A O 1
ATOM 812 N N . LEU A 1 101 ? -7.511 -5.185 -11.042 1.00 86.88 101 LEU A N 1
ATOM 813 C CA . LEU A 1 101 ? -8.421 -4.752 -9.995 1.00 86.88 101 LEU A CA 1
ATOM 814 C C . LEU A 1 101 ? -7.776 -5.038 -8.640 1.00 86.88 101 LEU A C 1
ATOM 816 O O . LEU A 1 101 ? -7.704 -6.191 -8.214 1.00 86.88 101 LEU A O 1
ATOM 820 N N . MET A 1 102 ? -7.315 -3.977 -7.976 1.00 90.12 102 MET A N 1
ATOM 821 C CA . MET A 1 102 ? -6.797 -4.056 -6.611 1.00 90.12 102 MET A CA 1
ATOM 822 C C . MET A 1 102 ? -7.904 -4.584 -5.679 1.00 90.12 102 MET A C 1
ATOM 824 O O . MET A 1 102 ? -9.046 -4.115 -5.777 1.00 90.12 102 MET A O 1
ATOM 828 N N . PRO A 1 103 ? -7.614 -5.543 -4.781 1.00 93.62 103 PRO A N 1
ATOM 829 C CA . PRO A 1 103 ? -8.582 -5.952 -3.774 1.00 93.62 103 PRO A CA 1
ATOM 830 C C . PRO A 1 103 ? -8.932 -4.785 -2.846 1.00 93.62 103 PRO A C 1
ATOM 832 O O . PRO A 1 103 ? -8.144 -3.859 -2.643 1.00 93.62 103 PRO A O 1
ATOM 835 N N . LYS A 1 104 ? -10.112 -4.864 -2.228 1.00 94.94 104 LYS A N 1
ATOM 836 C CA . LYS A 1 104 ? -10.403 -4.047 -1.047 1.00 94.94 104 LYS A CA 1
ATOM 837 C C . LYS A 1 104 ? -9.827 -4.716 0.188 1.00 94.94 104 LYS A C 1
ATOM 839 O O . LYS A 1 104 ? -9.773 -5.938 0.260 1.00 94.94 104 LYS A O 1
ATOM 844 N N . PHE A 1 105 ? -9.442 -3.932 1.181 1.00 94.81 105 PHE A N 1
ATOM 845 C CA . PHE A 1 105 ? -8.875 -4.449 2.420 1.00 94.81 105 PHE A CA 1
ATOM 846 C C . PHE A 1 105 ? -9.865 -4.327 3.574 1.00 94.81 105 PHE A C 1
ATOM 848 O O . PHE A 1 105 ? -10.610 -3.355 3.697 1.00 94.81 105 PHE A O 1
ATOM 855 N N . GLN A 1 106 ? -9.863 -5.316 4.453 1.00 95.06 106 GLN A N 1
ATOM 856 C CA . GLN A 1 106 ? -10.617 -5.293 5.696 1.00 95.06 106 GLN A CA 1
ATOM 857 C C . GLN A 1 106 ? -9.666 -5.544 6.861 1.00 95.06 106 GLN A C 1
ATOM 859 O O . GLN A 1 106 ? -8.833 -6.447 6.808 1.00 95.06 106 GLN A O 1
ATOM 864 N N . LEU A 1 107 ? -9.809 -4.751 7.922 1.00 93.94 107 LEU A N 1
ATOM 865 C CA . LEU A 1 107 ? -9.120 -4.994 9.182 1.00 93.94 107 LEU A CA 1
ATOM 866 C C . LEU A 1 107 ? -9.959 -5.957 10.028 1.00 93.94 107 LEU A C 1
ATOM 868 O O . LEU A 1 107 ? -11.090 -5.639 10.395 1.00 93.94 107 LEU A O 1
ATOM 872 N N . ALA A 1 108 ? -9.420 -7.138 10.314 1.00 91.81 108 ALA A N 1
ATOM 873 C CA . ALA A 1 108 ? -10.040 -8.095 11.220 1.00 91.81 108 ALA A CA 1
ATOM 874 C C . ALA A 1 108 ? -9.871 -7.660 12.685 1.00 91.81 108 ALA A C 1
ATOM 876 O O . ALA A 1 108 ? -8.955 -6.910 13.024 1.00 91.81 108 ALA A O 1
ATOM 877 N N . THR A 1 109 ? -10.702 -8.200 13.580 1.00 85.38 109 THR A N 1
ATOM 878 C CA . THR A 1 109 ? -10.688 -7.891 15.024 1.00 85.38 109 THR A CA 1
ATOM 879 C C . THR A 1 109 ? -9.324 -8.135 15.691 1.00 85.38 109 THR A C 1
ATOM 881 O O . THR A 1 109 ? -8.999 -7.476 16.671 1.00 85.38 109 THR A O 1
ATOM 884 N N . GLY A 1 110 ? -8.498 -9.033 15.138 1.00 83.19 110 GLY A N 1
ATOM 885 C CA . GLY A 1 110 ? -7.137 -9.322 15.613 1.00 83.19 110 GLY A CA 1
ATOM 886 C C . GLY A 1 110 ? -6.024 -8.434 15.036 1.00 83.19 110 GLY A C 1
ATOM 887 O O . GLY A 1 110 ? -4.855 -8.705 15.283 1.00 83.19 110 GLY A O 1
ATOM 888 N N . GLY A 1 111 ? -6.347 -7.410 14.238 1.00 86.19 111 GLY A N 1
ATOM 889 C CA . GLY A 1 111 ? -5.349 -6.536 13.604 1.00 86.19 111 GLY A CA 1
ATOM 890 C C . GLY A 1 111 ? -4.755 -7.079 12.299 1.00 86.19 111 GLY A C 1
ATOM 891 O O . GLY A 1 111 ? -3.891 -6.442 11.704 1.00 86.19 111 GLY A O 1
ATOM 892 N N . THR A 1 112 ? -5.223 -8.235 11.825 1.00 88.69 112 THR A N 1
ATOM 893 C CA . THR A 1 112 ? -4.827 -8.814 10.534 1.00 88.69 112 THR A CA 1
ATOM 894 C C . THR A 1 112 ? -5.563 -8.140 9.376 1.00 88.69 112 THR A C 1
ATOM 896 O O . THR A 1 112 ? -6.759 -7.857 9.477 1.00 88.69 112 THR A O 1
ATOM 899 N N . LEU A 1 113 ? -4.869 -7.929 8.254 1.00 91.19 113 LEU A N 1
ATOM 900 C CA . LEU A 1 113 ? -5.486 -7.479 7.007 1.00 91.19 113 LEU A CA 1
ATOM 901 C C . LEU A 1 113 ? -5.982 -8.649 6.168 1.00 91.19 113 LEU A C 1
ATOM 903 O O . LEU A 1 113 ? -5.246 -9.594 5.897 1.00 91.19 113 LEU A O 1
ATOM 907 N N . ILE A 1 114 ? -7.221 -8.533 5.709 1.00 92.81 114 ILE A N 1
ATOM 908 C CA . ILE A 1 114 ? -7.860 -9.464 4.786 1.00 92.81 114 ILE A CA 1
ATOM 909 C C . ILE A 1 114 ? -8.027 -8.749 3.445 1.00 92.81 114 ILE A C 1
ATOM 911 O O . ILE A 1 114 ? -8.624 -7.673 3.390 1.00 92.81 114 ILE A O 1
ATOM 915 N N . ALA A 1 115 ? -7.503 -9.341 2.372 1.00 93.44 115 ALA A N 1
ATOM 916 C CA . ALA A 1 115 ? -7.704 -8.864 1.007 1.00 93.44 115 ALA A CA 1
ATOM 917 C C . ALA A 1 115 ? -8.973 -9.493 0.411 1.00 93.44 115 ALA A C 1
ATOM 919 O O . ALA A 1 115 ? -9.117 -10.713 0.365 1.00 93.44 115 ALA A O 1
ATOM 920 N N . LEU A 1 116 ? -9.887 -8.650 -0.053 1.00 93.94 116 LEU A N 1
ATOM 921 C CA . LEU A 1 116 ? -11.160 -9.008 -0.662 1.00 93.94 116 LEU A CA 1
ATOM 922 C C . LEU A 1 116 ? -11.078 -8.719 -2.158 1.00 93.94 116 LEU A C 1
ATOM 924 O O . LEU A 1 116 ? -11.207 -7.573 -2.601 1.00 93.94 116 LEU A O 1
ATOM 928 N N . TYR A 1 117 ? -10.827 -9.765 -2.936 1.00 89.62 117 TYR A N 1
ATOM 929 C CA . TYR A 1 117 ? -10.730 -9.654 -4.384 1.00 89.62 117 TYR A CA 1
ATOM 930 C C . TYR A 1 117 ? -12.121 -9.462 -4.996 1.00 89.62 117 TYR A C 1
ATOM 932 O O . TYR A 1 117 ? -13.056 -10.174 -4.621 1.00 89.62 117 TYR A O 1
ATOM 940 N N . PRO A 1 118 ? -12.287 -8.519 -5.936 1.00 82.31 118 PRO A N 1
ATOM 941 C CA . PRO A 1 118 ? -13.533 -8.413 -6.674 1.00 82.31 118 PRO A CA 1
ATOM 942 C C . PRO A 1 118 ? -13.760 -9.706 -7.459 1.00 82.31 118 PRO A C 1
ATOM 944 O O . PRO A 1 118 ? -12.848 -10.206 -8.121 1.00 82.31 118 PRO A O 1
ATOM 947 N N . ASN A 1 119 ? -14.980 -10.245 -7.399 1.00 71.31 119 ASN A N 1
ATOM 948 C CA . ASN A 1 119 ? -15.364 -11.380 -8.233 1.00 71.31 119 ASN A CA 1
ATOM 949 C C . ASN A 1 119 ? -15.112 -11.015 -9.699 1.00 71.31 119 ASN A C 1
ATOM 951 O O . ASN A 1 119 ? -15.672 -10.035 -10.188 1.00 71.31 119 ASN A O 1
ATOM 955 N N . ASN A 1 120 ? -14.277 -11.785 -10.400 1.00 55.44 120 ASN A N 1
ATOM 956 C CA . ASN A 1 120 ? -14.088 -11.618 -11.836 1.00 55.44 120 ASN A CA 1
ATOM 957 C C . ASN A 1 120 ? -15.255 -12.309 -12.563 1.00 55.44 120 ASN A C 1
ATOM 959 O O . ASN A 1 120 ? -15.263 -13.540 -12.632 1.00 55.44 120 ASN A O 1
ATOM 963 N N . PRO A 1 121 ? -16.229 -11.574 -13.134 1.00 53.38 121 PRO A N 1
ATOM 964 C CA . PRO A 1 121 ? -17.377 -12.191 -13.797 1.00 53.38 121 PRO A CA 1
ATOM 965 C C . PRO A 1 121 ? -16.994 -12.992 -15.055 1.00 53.38 121 PRO A C 1
ATOM 967 O O . PRO A 1 121 ? -17.811 -13.760 -15.557 1.00 53.38 121 PRO A O 1
ATOM 970 N N . ASN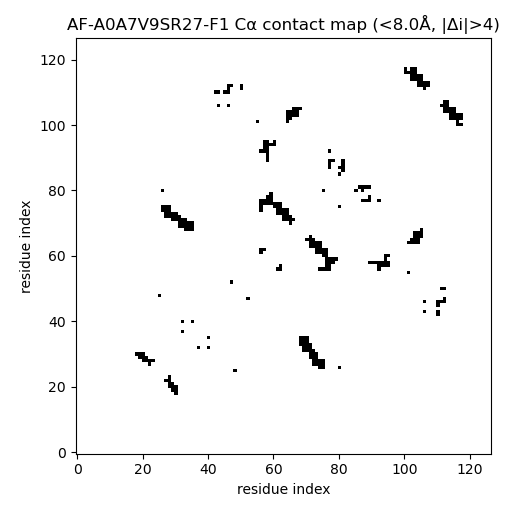 A 1 122 ? -15.762 -12.849 -15.566 1.00 53.00 122 ASN A N 1
ATOM 971 C CA . ASN A 1 122 ? -15.280 -13.575 -16.745 1.00 53.00 122 ASN A CA 1
ATOM 972 C C . ASN A 1 122 ? -14.679 -14.952 -16.427 1.00 53.00 122 ASN A C 1
ATOM 974 O O . ASN A 1 122 ? -14.404 -15.719 -17.349 1.00 53.00 122 ASN A O 1
ATOM 978 N N . ILE A 1 123 ? -14.505 -15.304 -15.150 1.00 51.53 123 ILE A N 1
ATOM 979 C CA . ILE A 1 123 ? -14.164 -16.672 -14.751 1.00 51.53 123 ILE A CA 1
ATOM 980 C C . ILE A 1 123 ? -15.487 -17.408 -14.545 1.00 51.53 123 ILE A C 1
ATOM 982 O O . ILE A 1 123 ? -15.969 -17.579 -13.428 1.00 51.53 123 ILE A O 1
ATOM 986 N N . LYS A 1 124 ? -16.121 -17.826 -15.648 1.00 42.84 124 LYS A N 1
ATOM 987 C CA . LYS A 1 124 ? -17.118 -18.896 -15.559 1.00 42.84 124 LYS A CA 1
ATOM 988 C C . LYS A 1 124 ? -16.366 -20.129 -15.076 1.00 42.84 124 LYS A C 1
ATOM 990 O O . LYS A 1 124 ? -15.528 -20.645 -15.816 1.00 42.84 124 LYS A O 1
ATOM 995 N N . ASN A 1 125 ? -16.645 -20.570 -13.851 1.00 44.00 125 ASN A N 1
ATOM 996 C CA . ASN A 1 125 ? -16.248 -21.891 -13.382 1.00 44.00 125 ASN A CA 1
ATOM 997 C C . ASN A 1 125 ? -16.682 -22.901 -14.446 1.00 44.00 125 ASN A C 1
ATOM 999 O O . ASN A 1 125 ? -17.875 -23.130 -14.649 1.00 44.00 125 ASN A O 1
ATOM 1003 N N . LYS A 1 126 ? -15.710 -23.448 -15.177 1.00 39.03 126 LYS A N 1
ATOM 1004 C CA . LYS A 1 126 ? -15.905 -24.702 -15.886 1.00 39.03 126 LYS A CA 1
ATOM 1005 C C . LYS A 1 126 ? -15.930 -25.766 -14.795 1.00 39.03 126 LYS A C 1
ATOM 1007 O O . LYS A 1 126 ? -14.869 -26.171 -14.329 1.00 39.03 126 LYS A O 1
ATOM 1012 N N . ASN A 1 127 ? -17.135 -26.087 -14.330 1.00 41.12 127 ASN A N 1
ATOM 1013 C CA . ASN A 1 127 ? -17.400 -27.376 -13.702 1.00 41.12 127 ASN A CA 1
ATOM 1014 C C . ASN A 1 127 ? -17.306 -28.472 -14.764 1.00 41.12 127 ASN A C 1
ATOM 1016 O O . ASN A 1 127 ? -17.694 -28.183 -15.922 1.00 41.12 127 ASN A O 1
#

pLDDT: mean 77.68, std 19.14, range [34.97, 95.44]

Sequence (127 aa):
MKIKILLFVFFCVFSPKNIFSQNHPAGFKIIANGTVLPNEIPKYINAISAANMENYRFKSTQDTLEFTNGLKFVLLSAHELFVLEKKIDPTHYSEKIKGYLMPKFQLATGGTLIALYPNNPNIKNKN

Secondary structure (DSSP, 8-state):
------------------------SSSEEEEEETT--TTTHHHHHHHHHHS--GGG--SS--EEEEETTSEEEEEPPHHHHHHTT-S--GGGSPPPPTT--PPEEEE-TTS-EEEEPPP-TT-----

Radius of gyration: 21.6 Å; Cα contacts (8 Å, |Δi|>4): 165; chains: 1; bounding box: 34×93×35 Å